Protein AF-A0ABD0NCT6-F1 (afdb_monomer_lite)

Sequence (56 aa):
VGQDPQYNNRAETFPDEYLRGNYSIKLNNLTHADAGKYTYFITPSDEHETVQLIIN

Secondary structure (DSSP, 8-state):
----TTTTTTEEE-GGGGGGT---EEE-S--GGG-EEEEEEETTTTEEEEEEE---

InterPro domains:
  IPR013783 Immunoglobulin-like fold [G3DSA:2.60.40.10] (1-56)
  IPR036179 Immunoglobulin-like domain superfamily [SSF48726] (3-42)

Foldseek 3Di:
DADDPVQHVQKDADPVCVVVVDGDIGGHPDDQVPFAKDWDADPPVRDIDIDTRDDD

pLDDT: mean 91.26, std 6.68, range [52.31, 96.75]

Organism: Cirrhinus mrigala (NCBI:txid683832)

Radius of gyration: 12.62 Å; chains: 1; bounding box: 31×20×30 Å

Structure (mmCIF, N/CA/C/O backbone):
data_AF-A0ABD0NCT6-F1
#
_entry.id   AF-A0ABD0NCT6-F1
#
loop_
_atom_site.group_PDB
_atom_site.id
_atom_site.type_symbol
_atom_site.label_atom_id
_atom_site.label_alt_id
_atom_site.label_comp_id
_atom_site.label_asym_id
_atom_site.label_entity_id
_atom_site.label_seq_id
_atom_site.pdbx_PDB_ins_code
_atom_site.Cartn_x
_atom_site.Cartn_y
_atom_site.Cartn_z
_atom_site.occupancy
_atom_site.B_iso_or_equiv
_atom_site.auth_seq_id
_atom_site.auth_comp_id
_atom_site.auth_asym_id
_atom_site.auth_atom_id
_atom_site.pdbx_PDB_model_num
ATOM 1 N N . VAL A 1 1 ? 14.718 6.012 1.580 1.00 52.31 1 VAL A N 1
ATOM 2 C CA . VAL A 1 1 ? 13.338 5.870 1.065 1.00 52.31 1 VAL A CA 1
ATOM 3 C C . VAL A 1 1 ? 12.645 4.873 1.968 1.00 52.31 1 VAL A C 1
ATOM 5 O O . VAL A 1 1 ? 13.219 3.818 2.201 1.00 52.31 1 VAL A O 1
ATOM 8 N N . GLY A 1 2 ? 11.524 5.243 2.572 1.00 77.94 2 GLY A N 1
ATOM 9 C CA . GLY A 1 2 ? 10.802 4.415 3.537 1.00 77.94 2 GLY A CA 1
ATOM 10 C C . GLY A 1 2 ? 9.305 4.538 3.298 1.00 77.94 2 GLY A C 1
ATOM 11 O O . GLY A 1 2 ? 8.882 5.391 2.518 1.00 77.94 2 GLY A O 1
ATOM 12 N N . GLN A 1 3 ? 8.525 3.672 3.935 1.00 86.75 3 GLN A N 1
ATOM 13 C CA . GLN A 1 3 ? 7.072 3.771 3.876 1.00 86.75 3 GLN A CA 1
ATOM 14 C C . GLN A 1 3 ? 6.592 5.051 4.557 1.00 86.75 3 GLN A C 1
ATOM 16 O O . GLN A 1 3 ? 7.227 5.548 5.490 1.00 86.75 3 GLN A O 1
ATOM 21 N N . ASP A 1 4 ? 5.455 5.560 4.090 1.00 90.38 4 ASP A N 1
ATOM 22 C CA . ASP A 1 4 ? 4.745 6.623 4.789 1.00 90.38 4 ASP A CA 1
ATOM 23 C C . ASP A 1 4 ? 4.429 6.169 6.231 1.00 90.38 4 ASP A C 1
ATOM 25 O O . ASP A 1 4 ? 3.998 5.023 6.415 1.00 90.38 4 ASP A O 1
ATOM 29 N N . PRO A 1 5 ? 4.628 7.021 7.255 1.00 92.06 5 PRO A N 1
ATOM 30 C CA . PRO A 1 5 ? 4.338 6.681 8.645 1.00 92.06 5 PRO A CA 1
ATOM 31 C C . PRO A 1 5 ? 2.942 6.088 8.884 1.00 92.06 5 PRO A C 1
ATOM 33 O O . PRO A 1 5 ? 2.806 5.220 9.745 1.00 92.06 5 PRO A O 1
ATOM 36 N N . GLN A 1 6 ? 1.924 6.496 8.120 1.00 91.19 6 GLN A N 1
ATOM 37 C CA . GLN A 1 6 ? 0.558 5.970 8.224 1.00 91.19 6 GLN A CA 1
ATOM 38 C C . GLN A 1 6 ? 0.463 4.476 7.866 1.00 91.19 6 GLN A C 1
ATOM 40 O O . GLN A 1 6 ? -0.336 3.730 8.446 1.00 91.19 6 GLN A O 1
ATOM 45 N N . TYR A 1 7 ? 1.285 4.034 6.915 1.00 92.75 7 TYR A N 1
ATOM 46 C CA . TYR A 1 7 ? 1.262 2.680 6.359 1.00 92.75 7 TYR A CA 1
ATOM 47 C C . TYR A 1 7 ? 2.482 1.846 6.759 1.00 92.75 7 TYR A C 1
ATOM 49 O O . TYR A 1 7 ? 2.615 0.701 6.323 1.00 92.75 7 TYR A O 1
ATOM 57 N N . ASN A 1 8 ? 3.363 2.399 7.591 1.00 92.62 8 ASN A N 1
ATOM 58 C CA . ASN A 1 8 ? 4.608 1.762 7.985 1.00 92.62 8 ASN A CA 1
ATOM 59 C C . ASN A 1 8 ? 4.353 0.420 8.688 1.00 92.62 8 ASN A C 1
ATOM 61 O O . ASN A 1 8 ? 3.584 0.350 9.648 1.00 92.62 8 ASN A O 1
ATOM 65 N N . ASN A 1 9 ? 5.002 -0.646 8.211 1.00 93.38 9 ASN A N 1
ATOM 66 C CA . ASN A 1 9 ? 4.795 -2.040 8.642 1.00 93.38 9 ASN A CA 1
ATOM 67 C C . ASN A 1 9 ? 3.367 -2.577 8.429 1.00 93.38 9 ASN A C 1
ATOM 69 O O . ASN A 1 9 ? 3.013 -3.631 8.958 1.00 93.38 9 ASN A O 1
ATOM 73 N N . ARG A 1 10 ? 2.530 -1.858 7.678 1.00 96.06 10 ARG A N 1
ATOM 74 C CA . ARG A 1 10 ? 1.164 -2.268 7.334 1.00 96.06 10 ARG A CA 1
ATOM 75 C C . ARG A 1 10 ? 1.032 -2.543 5.846 1.00 96.06 10 ARG A C 1
ATOM 77 O O . ARG A 1 10 ? 0.294 -3.455 5.488 1.00 96.06 10 ARG A O 1
ATOM 84 N N . ALA A 1 11 ? 1.740 -1.791 5.005 1.00 94.25 11 ALA A N 1
ATOM 85 C CA . ALA A 1 11 ? 1.817 -2.042 3.575 1.00 94.25 11 ALA A CA 1
ATOM 86 C C . ALA A 1 11 ? 2.885 -3.102 3.265 1.00 94.25 11 ALA A C 1
ATOM 88 O O . ALA A 1 11 ? 4.040 -2.983 3.666 1.00 94.25 11 ALA A O 1
ATOM 89 N N . GLU A 1 12 ? 2.509 -4.125 2.513 1.00 94.50 12 GLU A N 1
ATOM 90 C CA . GLU A 1 12 ? 3.396 -5.145 1.964 1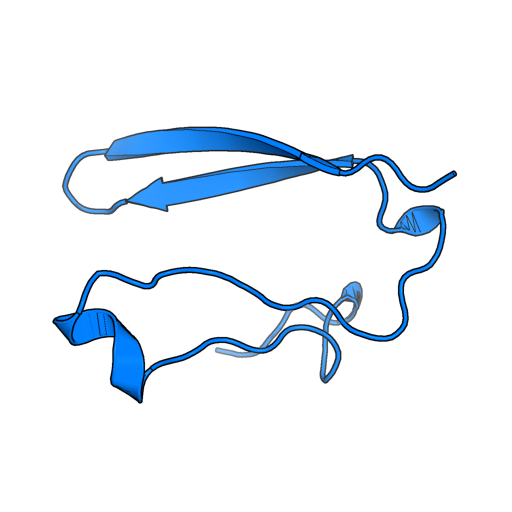.00 94.50 12 GLU A CA 1
ATOM 91 C C . GLU A 1 12 ? 3.344 -5.080 0.437 1.00 94.50 12 GLU A C 1
ATOM 93 O O . GLU A 1 12 ? 2.282 -4.860 -0.154 1.00 94.50 12 GLU A O 1
ATOM 98 N N . THR A 1 13 ? 4.492 -5.298 -0.198 1.00 91.50 13 THR A N 1
ATOM 99 C CA . THR A 1 13 ? 4.601 -5.479 -1.647 1.00 91.50 13 THR A CA 1
ATOM 100 C C . THR A 1 13 ? 5.147 -6.870 -1.953 1.00 91.50 13 THR A C 1
ATOM 102 O O . THR A 1 13 ? 5.626 -7.567 -1.057 1.00 91.50 13 THR A O 1
ATOM 105 N N . PHE A 1 14 ? 5.106 -7.272 -3.225 1.00 94.44 14 PHE A N 1
ATOM 106 C CA . PHE A 1 14 ? 5.543 -8.599 -3.668 1.00 94.44 14 PHE A CA 1
ATOM 107 C C . PHE A 1 14 ? 6.692 -8.506 -4.689 1.00 94.44 14 PHE A C 1
ATOM 109 O O . PHE A 1 14 ? 6.470 -8.799 -5.863 1.00 94.44 14 PHE A O 1
ATOM 116 N N . PRO A 1 15 ? 7.919 -8.096 -4.292 1.00 92.38 15 PRO A N 1
ATOM 117 C CA . PRO A 1 15 ? 9.025 -7.889 -5.233 1.00 92.38 15 PRO A CA 1
ATOM 118 C C . PRO A 1 15 ? 9.349 -9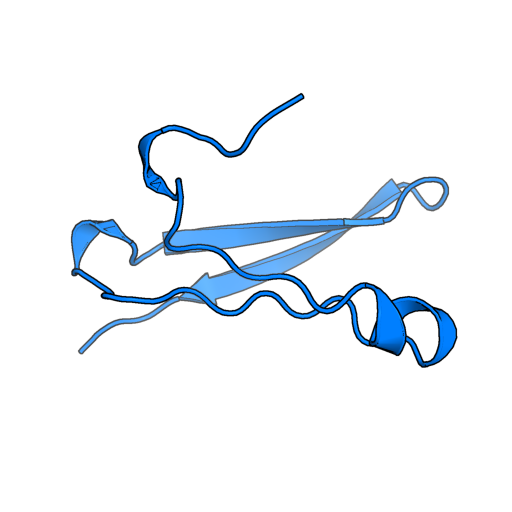.107 -6.102 1.00 92.38 15 PRO A C 1
ATOM 120 O O . PRO A 1 15 ? 9.608 -8.957 -7.295 1.00 92.38 15 PRO A O 1
ATOM 123 N N . ASP A 1 16 ? 9.262 -10.310 -5.530 1.00 96.75 16 ASP A N 1
ATOM 124 C CA . ASP A 1 16 ? 9.512 -11.570 -6.241 1.00 96.75 16 ASP A CA 1
ATOM 125 C C . ASP A 1 16 ? 8.498 -11.822 -7.376 1.00 96.75 16 ASP A C 1
ATOM 127 O O . ASP A 1 16 ? 8.778 -12.549 -8.328 1.00 96.75 16 ASP A O 1
ATOM 131 N N . GLU A 1 17 ? 7.329 -11.178 -7.318 1.00 96.12 17 GLU A N 1
ATOM 132 C CA . GLU A 1 17 ? 6.247 -11.312 -8.294 1.00 96.12 17 GLU A CA 1
ATOM 133 C C . GLU A 1 17 ? 6.211 -10.167 -9.324 1.00 96.12 17 GLU A C 1
ATOM 135 O O . GLU A 1 17 ? 5.411 -10.196 -10.263 1.00 96.12 17 GLU A O 1
ATOM 140 N N . TYR A 1 18 ? 7.100 -9.174 -9.218 1.00 90.50 18 TYR A N 1
ATOM 141 C CA . TYR A 1 18 ? 7.124 -8.034 -10.145 1.00 90.50 18 TYR A CA 1
ATOM 142 C C . TYR A 1 18 ? 7.419 -8.461 -11.583 1.00 90.50 18 TYR A C 1
ATOM 144 O O . TYR A 1 18 ? 6.801 -7.952 -12.515 1.00 90.50 18 TYR A O 1
ATOM 152 N N . LEU A 1 19 ? 8.309 -9.441 -11.776 1.00 92.69 19 LEU A N 1
ATOM 153 C CA . LEU A 1 19 ? 8.611 -9.995 -13.103 1.00 92.69 19 LEU A CA 1
ATOM 154 C C . LEU A 1 19 ? 7.433 -10.774 -13.707 1.00 92.69 19 LEU A C 1
ATOM 156 O O . LEU A 1 19 ? 7.419 -11.040 -14.906 1.00 92.69 19 LEU A O 1
ATOM 160 N N . ARG A 1 20 ? 6.441 -11.129 -12.884 1.00 95.38 20 ARG A N 1
ATOM 161 C CA . ARG A 1 20 ? 5.200 -11.798 -13.288 1.00 95.38 20 ARG A CA 1
ATOM 162 C C . ARG A 1 20 ? 4.045 -10.806 -13.477 1.00 95.38 20 ARG A C 1
ATOM 164 O O . ARG A 1 20 ? 2.935 -11.232 -13.780 1.00 95.38 20 ARG A O 1
ATOM 171 N N . GLY A 1 21 ? 4.304 -9.506 -13.309 1.00 88.38 21 GLY A N 1
ATOM 172 C CA . GLY A 1 21 ? 3.325 -8.430 -13.473 1.00 88.38 21 GLY A CA 1
ATOM 173 C C . GLY A 1 21 ? 2.445 -8.173 -12.248 1.00 88.38 21 GLY A C 1
ATOM 174 O O . GLY A 1 21 ? 1.454 -7.454 -12.355 1.00 88.38 21 GLY A O 1
ATOM 175 N N . ASN A 1 22 ? 2.765 -8.744 -11.084 1.00 91.69 22 ASN A N 1
ATOM 176 C CA . ASN A 1 22 ? 1.993 -8.496 -9.872 1.00 91.69 22 ASN A CA 1
ATOM 177 C C . ASN A 1 22 ? 2.552 -7.289 -9.112 1.00 91.69 22 ASN A C 1
ATOM 179 O O . ASN A 1 22 ? 3.481 -7.410 -8.315 1.00 91.69 22 ASN A O 1
ATOM 183 N N . TYR A 1 23 ? 1.930 -6.135 -9.321 1.00 88.19 23 TYR A N 1
ATOM 184 C CA . TYR A 1 23 ? 2.239 -4.897 -8.599 1.00 88.19 23 TYR A CA 1
ATOM 185 C C . TYR A 1 23 ? 1.249 -4.618 -7.462 1.00 88.19 23 TYR A C 1
ATOM 187 O O . TYR A 1 23 ? 1.097 -3.477 -7.029 1.00 88.19 23 TYR A O 1
ATOM 195 N N . SER A 1 24 ? 0.551 -5.653 -6.987 1.00 89.75 24 SER A N 1
ATOM 196 C CA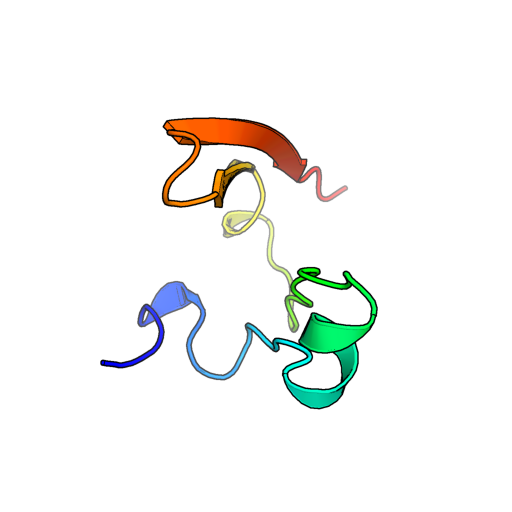 . SER A 1 24 ? -0.429 -5.512 -5.913 1.00 89.75 24 SER A CA 1
ATOM 197 C C . SER A 1 24 ? 0.229 -5.067 -4.610 1.00 89.75 24 SER A C 1
ATOM 199 O O . SER A 1 24 ? 1.386 -5.383 -4.322 1.00 89.75 24 SER A O 1
ATOM 201 N N . ILE A 1 25 ? -0.557 -4.387 -3.782 1.00 92.12 25 ILE A N 1
ATOM 202 C CA . ILE A 1 25 ? -0.190 -4.013 -2.418 1.00 92.12 25 ILE A CA 1
ATOM 203 C C . ILE A 1 25 ? -1.162 -4.708 -1.474 1.00 92.12 25 ILE A C 1
ATOM 205 O O . ILE A 1 25 ? -2.369 -4.735 -1.719 1.00 92.12 25 ILE A O 1
ATOM 209 N N . LYS A 1 26 ? -0.643 -5.252 -0.377 1.00 94.69 26 LYS A N 1
ATOM 210 C CA . LYS A 1 26 ? -1.454 -5.764 0.726 1.00 94.69 26 LYS A CA 1
ATOM 211 C C . LYS A 1 26 ? -1.362 -4.794 1.897 1.00 94.69 26 LYS A C 1
ATOM 213 O O . LYS A 1 26 ? -0.267 -4.470 2.341 1.00 94.69 26 LYS A O 1
ATOM 218 N N . LEU A 1 27 ? -2.509 -4.337 2.393 1.00 95.62 27 LEU A N 1
ATOM 219 C CA . LEU A 1 27 ? -2.591 -3.445 3.548 1.00 95.62 27 LEU A CA 1
ATOM 220 C C . 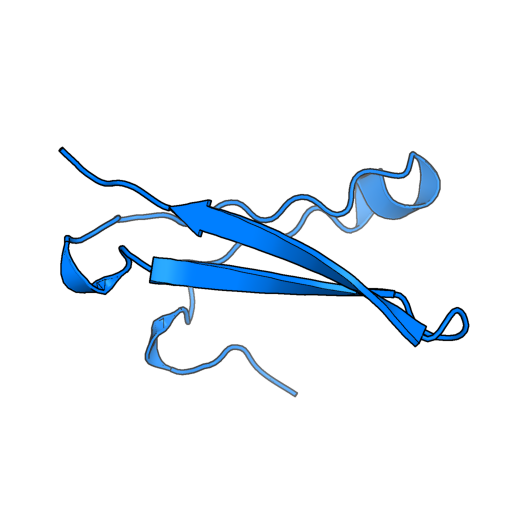LEU A 1 27 ? -3.157 -4.203 4.754 1.00 95.62 27 LEU A C 1
ATOM 222 O O . LEU A 1 27 ? -4.282 -4.699 4.717 1.00 95.62 27 LEU A O 1
ATOM 226 N N . ASN A 1 28 ? -2.369 -4.308 5.821 1.00 96.31 28 ASN A N 1
ATOM 227 C CA . ASN A 1 28 ? -2.730 -5.010 7.051 1.00 96.31 28 ASN A CA 1
ATOM 228 C C . ASN A 1 28 ? -3.318 -4.065 8.108 1.00 96.31 28 ASN A C 1
ATOM 230 O O . ASN A 1 28 ? -3.040 -2.862 8.130 1.00 96.31 28 ASN A O 1
ATOM 234 N N . ASN A 1 29 ? -4.069 -4.646 9.050 1.00 95.31 29 ASN A N 1
ATOM 235 C CA . ASN A 1 29 ? -4.693 -3.938 10.173 1.00 95.31 29 ASN A CA 1
ATOM 236 C C . ASN A 1 29 ? -5.557 -2.760 9.700 1.00 95.31 29 ASN A C 1
ATOM 238 O O . ASN A 1 29 ? -5.357 -1.634 10.151 1.00 95.31 29 ASN A O 1
ATOM 242 N N . LEU A 1 30 ? -6.446 -3.000 8.731 1.00 95.38 30 LEU A N 1
ATOM 243 C CA . LEU A 1 30 ? -7.314 -1.969 8.160 1.00 95.38 30 LEU A CA 1
ATOM 244 C C . LEU A 1 30 ? -8.168 -1.287 9.234 1.00 95.38 30 LEU A C 1
ATOM 246 O O . LEU A 1 30 ? -8.731 -1.932 10.117 1.00 95.38 30 LEU A O 1
ATOM 250 N N . THR A 1 31 ? -8.291 0.027 9.107 1.00 95.00 31 THR A N 1
ATOM 251 C CA . THR A 1 31 ? -9.167 0.891 9.894 1.00 95.00 31 THR A CA 1
ATOM 252 C C . THR A 1 31 ? -10.039 1.703 8.941 1.00 95.00 31 THR A C 1
ATOM 254 O O . THR A 1 31 ? -9.665 1.911 7.788 1.00 95.00 31 THR A O 1
ATOM 257 N N . HIS A 1 32 ? -11.171 2.240 9.401 1.00 96.00 32 HIS A N 1
ATOM 258 C CA . HIS A 1 32 ? -11.997 3.105 8.545 1.00 96.00 32 HIS A CA 1
ATOM 259 C C . HIS A 1 32 ? -11.263 4.365 8.053 1.00 96.00 32 HIS A C 1
ATOM 261 O O . HIS A 1 32 ? -11.660 4.929 7.039 1.00 96.00 32 HIS A O 1
ATOM 267 N N . ALA A 1 33 ? -10.179 4.786 8.718 1.00 94.31 33 ALA A N 1
ATOM 268 C CA . ALA A 1 33 ? -9.347 5.899 8.263 1.00 94.31 33 ALA A CA 1
ATOM 269 C C . ALA A 1 33 ? -8.527 5.567 7.002 1.00 94.31 33 ALA A C 1
ATOM 271 O O . ALA A 1 33 ? -8.056 6.479 6.329 1.00 94.31 33 ALA A O 1
ATOM 272 N N . ASP A 1 34 ? -8.365 4.283 6.673 1.00 95.50 34 ASP A N 1
ATOM 273 C CA . ASP A 1 34 ? -7.680 3.848 5.455 1.00 95.50 34 ASP A CA 1
ATOM 274 C C . ASP A 1 34 ? -8.630 3.783 4.245 1.00 95.50 34 ASP A C 1
ATOM 276 O O . ASP A 1 34 ? -8.169 3.611 3.117 1.00 95.50 34 ASP A O 1
ATOM 280 N N . ALA A 1 35 ? -9.949 3.914 4.438 1.00 96.75 35 ALA A N 1
ATOM 281 C CA . ALA A 1 35 ? -10.895 3.988 3.328 1.00 96.75 35 ALA A CA 1
ATOM 282 C C . ALA A 1 35 ? -10.630 5.249 2.494 1.00 96.75 35 ALA A C 1
ATOM 284 O O . ALA A 1 35 ? -10.396 6.332 3.028 1.00 96.75 35 ALA A O 1
ATOM 285 N N . GLY A 1 36 ? -10.680 5.127 1.169 1.00 95.94 36 GLY A N 1
ATOM 286 C CA . GLY A 1 36 ? -10.317 6.246 0.312 1.00 95.94 36 GLY A CA 1
ATOM 287 C C . GLY A 1 36 ? -9.895 5.853 -1.090 1.00 95.94 36 GLY A C 1
ATOM 288 O O . GLY A 1 36 ? -10.008 4.70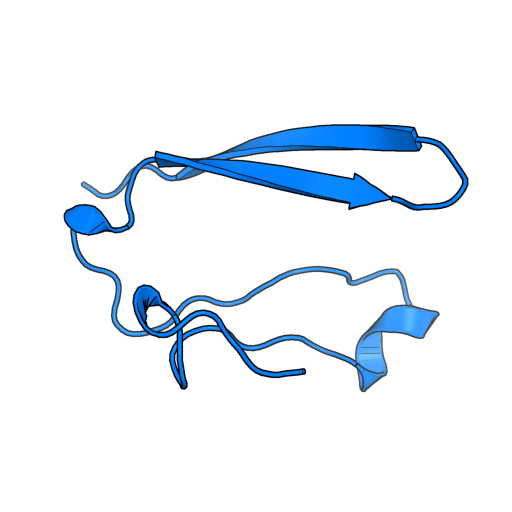3 -1.514 1.00 95.94 36 GLY A O 1
ATOM 289 N N . LYS A 1 37 ? -9.420 6.864 -1.811 1.00 96.69 37 LYS A N 1
ATOM 290 C CA . LYS A 1 37 ? -8.967 6.767 -3.192 1.00 96.69 37 LYS A CA 1
ATOM 291 C C . LYS A 1 37 ? -7.483 6.383 -3.214 1.00 96.69 37 LYS A C 1
ATOM 293 O O . LYS A 1 37 ? -6.663 7.120 -2.674 1.00 96.69 37 LYS A O 1
ATOM 298 N N . TYR A 1 38 ? -7.146 5.274 -3.865 1.00 94.00 38 TYR A N 1
ATOM 299 C CA . TYR A 1 38 ? -5.771 4.813 -4.058 1.00 94.00 38 TYR A CA 1
ATOM 300 C C . TYR A 1 38 ? -5.416 4.889 -5.535 1.00 94.00 38 TYR A C 1
ATOM 302 O O . TYR A 1 38 ? -6.118 4.322 -6.371 1.00 94.00 38 TYR A O 1
ATOM 310 N N . THR A 1 39 ? -4.322 5.577 -5.848 1.00 92.19 39 THR A N 1
ATOM 311 C CA . THR A 1 39 ? -3.832 5.724 -7.219 1.00 92.19 39 THR A CA 1
ATOM 312 C C . THR A 1 39 ? -2.529 4.958 -7.374 1.00 92.19 39 THR A C 1
ATOM 314 O O . THR A 1 39 ? -1.610 5.132 -6.573 1.00 92.19 39 THR A O 1
ATOM 317 N N . TYR A 1 40 ? -2.441 4.134 -8.411 1.00 88.94 40 TYR A N 1
ATOM 318 C CA . TYR A 1 40 ? -1.187 3.529 -8.839 1.00 88.94 40 TYR A CA 1
ATOM 319 C C . TYR A 1 40 ? -0.651 4.281 -10.057 1.00 88.94 40 TYR A C 1
ATOM 321 O O . TYR A 1 40 ? -1.431 4.704 -10.905 1.00 88.94 40 TYR A O 1
ATOM 329 N N . PHE A 1 41 ? 0.669 4.456 -10.116 1.00 89.62 41 PHE A N 1
ATOM 330 C CA . PHE A 1 41 ? 1.363 5.203 -11.162 1.00 89.62 41 PHE A CA 1
ATOM 331 C C . PHE A 1 41 ? 2.422 4.313 -11.811 1.00 89.62 41 PHE A C 1
ATOM 333 O O . PHE A 1 41 ? 3.332 3.834 -11.128 1.00 89.62 41 PHE A O 1
ATOM 340 N N . ILE A 1 42 ? 2.331 4.131 -13.127 1.00 83.12 42 ILE A N 1
ATOM 341 C CA . ILE A 1 42 ? 3.325 3.417 -13.925 1.00 83.12 42 ILE A CA 1
ATOM 342 C C . ILE A 1 42 ? 4.217 4.451 -14.599 1.00 83.12 42 ILE A C 1
ATOM 344 O O . ILE A 1 42 ? 3.804 5.187 -15.491 1.00 83.12 42 ILE A O 1
ATOM 348 N N . THR A 1 43 ? 5.480 4.485 -14.188 1.00 84.38 43 THR A N 1
ATOM 349 C CA . THR A 1 43 ? 6.529 5.197 -14.924 1.00 84.38 43 THR A CA 1
ATOM 350 C C . THR A 1 43 ? 7.319 4.180 -15.750 1.00 84.38 43 THR A C 1
ATOM 352 O O . THR A 1 43 ? 7.641 3.109 -15.230 1.00 84.38 43 THR A O 1
ATOM 355 N N . PRO A 1 44 ? 7.618 4.452 -17.037 1.00 84.00 44 PRO A N 1
ATOM 356 C CA . PRO A 1 44 ? 7.584 5.753 -17.717 1.00 84.00 44 PRO A CA 1
ATOM 357 C C . PRO A 1 44 ? 6.322 6.043 -18.555 1.00 84.00 44 PRO A C 1
ATOM 359 O O . PRO A 1 44 ? 6.321 7.027 -19.284 1.00 84.00 44 PRO A O 1
ATOM 362 N N . SER A 1 45 ? 5.283 5.201 -18.527 1.00 85.06 45 SER A N 1
ATOM 363 C CA . SER A 1 45 ? 4.103 5.382 -19.395 1.00 85.06 45 SER A CA 1
ATOM 364 C C . SER A 1 45 ? 3.180 6.537 -18.986 1.00 85.06 45 SER A C 1
ATOM 366 O O . SER A 1 45 ? 2.225 6.812 -19.707 1.00 85.06 45 SER A O 1
ATOM 368 N N . ASP A 1 46 ? 3.443 7.196 -17.850 1.00 85.25 46 ASP A N 1
ATOM 369 C CA . ASP A 1 46 ? 2.584 8.215 -17.219 1.00 85.25 46 ASP A CA 1
ATOM 370 C C . ASP A 1 46 ? 1.135 7.741 -16.985 1.00 85.25 46 ASP A C 1
ATOM 372 O O . ASP A 1 46 ? 0.213 8.527 -16.739 1.00 85.25 46 ASP A O 1
ATOM 376 N N . GLU A 1 47 ? 0.938 6.426 -17.014 1.00 85.88 47 GLU A N 1
ATOM 377 C CA . GLU A 1 47 ? -0.343 5.788 -16.790 1.00 85.88 47 GLU A CA 1
ATOM 378 C C . GLU A 1 47 ? -0.647 5.781 -15.298 1.00 85.88 47 GLU A C 1
ATOM 380 O O . GLU A 1 47 ? 0.202 5.459 -14.460 1.00 85.88 47 GLU A O 1
ATOM 385 N N . HIS A 1 48 ? -1.877 6.152 -14.963 1.00 88.50 48 HIS A N 1
ATOM 386 C CA . HIS A 1 48 ? -2.353 6.094 -13.600 1.00 88.50 48 HIS A CA 1
ATOM 387 C C . HIS A 1 48 ? -3.786 5.604 -13.555 1.00 88.50 48 HIS A C 1
ATOM 389 O O . HIS A 1 48 ? -4.680 6.146 -14.204 1.00 88.50 48 HIS A O 1
ATOM 395 N N . GLU A 1 49 ? -4.007 4.602 -12.721 1.00 89.19 49 GLU A N 1
ATOM 396 C CA . GLU A 1 49 ? -5.335 4.096 -12.434 1.00 89.19 49 GLU A CA 1
ATOM 397 C C . GLU A 1 49 ? -5.676 4.345 -10.982 1.00 89.19 49 GLU A C 1
ATOM 399 O O . GLU A 1 49 ? -4.811 4.437 -10.107 1.00 89.19 49 GLU A O 1
ATOM 404 N N . THR A 1 50 ? -6.970 4.481 -10.727 1.00 93.06 50 THR A N 1
ATOM 405 C CA . THR A 1 50 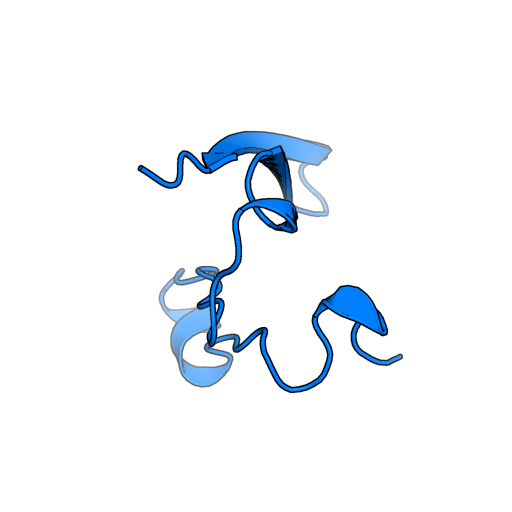? -7.472 4.673 -9.381 1.00 93.06 50 THR A CA 1
ATOM 406 C C . THR A 1 50 ? -8.475 3.596 -9.011 1.00 93.06 50 THR A C 1
ATOM 408 O O . THR A 1 50 ? -9.437 3.361 -9.736 1.00 93.06 50 THR A O 1
ATOM 411 N N . VAL A 1 51 ? -8.316 3.054 -7.808 1.00 92.94 51 VAL A N 1
ATOM 412 C CA . VAL A 1 51 ? -9.306 2.226 -7.125 1.00 92.94 51 VAL A CA 1
ATOM 413 C C . VAL A 1 51 ? -9.816 2.907 -5.848 1.00 92.94 51 VAL A C 1
ATOM 415 O O . VAL A 1 51 ? -9.091 3.646 -5.180 1.00 92.94 51 VAL A O 1
ATOM 418 N N . GLN A 1 52 ? -11.081 2.670 -5.499 1.00 96.31 52 GLN A N 1
ATOM 419 C CA . GLN A 1 52 ? -11.675 3.122 -4.238 1.00 96.31 52 GLN A CA 1
ATOM 420 C C . GLN A 1 52 ? -11.680 1.962 -3.240 1.00 96.31 52 GLN A C 1
ATOM 422 O O . GLN A 1 52 ? -12.302 0.931 -3.494 1.00 96.31 52 GLN A O 1
ATOM 427 N N . LEU A 1 53 ? -11.042 2.145 -2.085 1.00 95.31 53 LEU A N 1
ATOM 428 C CA . LEU A 1 53 ? -11.150 1.223 -0.961 1.00 95.31 53 LEU A CA 1
ATOM 429 C C . LEU A 1 53 ? -12.386 1.579 -0.131 1.00 95.31 53 LEU A C 1
ATOM 431 O O . LEU A 1 53 ? -12.503 2.698 0.379 1.00 95.31 53 LEU A O 1
ATOM 435 N N . ILE A 1 54 ? -13.299 0.619 -0.005 1.00 96.00 54 ILE A N 1
ATOM 436 C CA . ILE A 1 54 ? -14.507 0.709 0.818 1.00 96.00 54 ILE A CA 1
ATOM 437 C C . ILE A 1 54 ? -14.350 -0.283 1.971 1.00 96.00 54 ILE A C 1
ATOM 439 O O . ILE A 1 54 ? -14.055 -1.455 1.742 1.00 96.00 54 ILE A O 1
ATOM 443 N N . ILE A 1 55 ? -14.535 0.194 3.201 1.00 95.50 55 ILE A N 1
ATOM 444 C CA . ILE A 1 55 ? -14.481 -0.613 4.424 1.00 95.50 55 ILE A CA 1
ATOM 445 C C . ILE A 1 55 ? -15.850 -0.495 5.089 1.00 95.50 55 ILE A C 1
ATOM 447 O O . ILE A 1 55 ? -16.243 0.614 5.455 1.00 95.50 55 ILE A O 1
ATOM 451 N N . ASN A 1 56 ? -16.553 -1.624 5.192 1.00 89.50 56 ASN A N 1
ATOM 452 C CA . ASN A 1 56 ? -17.903 -1.720 5.756 1.00 89.50 56 ASN A CA 1
ATOM 453 C C . ASN A 1 56 ? -17.887 -1.883 7.274 1.00 89.50 56 ASN A C 1
ATOM 455 O O . ASN A 1 56 ? -16.918 -2.492 7.782 1.00 89.50 56 ASN A O 1
#